Protein AF-A0A841EY76-F1 (afdb_monomer_lite)

Organism: NCBI:txid502909

Foldseek 3Di:
DAAQKACADPRPCPFWDDKDAQADPVRLVVVLVVDPQFFKKKAFQAWDFDPDPPGDIHHHGMITTGGDDGDIDGGNRIGMDGDDD

pLDDT: mean 82.1, std 9.55, range [52.56, 90.94]

Sequence (85 aa):
MKPNVAEFEGAPWDNHIISTYSTTVEAAKKYAEEHSNITFFFYCREHMTFEPEPHRTFDPGTAVFFSGKPWYGTAPQCDAYEKNK

Radius of gyration: 11.48 Å; chains: 1; bounding box: 28×24×25 Å

Structure (mmCIF, N/CA/C/O backbone):
data_AF-A0A841EY76-F1
#
_entry.id   AF-A0A841EY76-F1
#
loop_
_atom_site.group_PDB
_atom_site.id
_atom_site.type_symbol
_atom_site.label_atom_id
_atom_site.label_alt_id
_atom_site.label_comp_id
_atom_site.label_asym_id
_atom_site.label_entity_id
_atom_site.label_seq_id
_atom_site.pdbx_PDB_ins_code
_atom_site.Cartn_x
_atom_site.Cartn_y
_atom_site.Cartn_z
_atom_site.occupancy
_atom_site.B_iso_or_equiv
_atom_site.auth_seq_id
_atom_site.auth_comp_id
_atom_site.auth_asym_id
_atom_site.auth_atom_id
_atom_site.pdbx_PDB_model_num
ATOM 1 N N . MET A 1 1 ? -0.432 -5.903 10.139 1.00 79.62 1 MET A N 1
ATOM 2 C CA . MET A 1 1 ? 0.671 -5.059 9.637 1.00 79.62 1 MET A CA 1
ATOM 3 C C . MET A 1 1 ? 1.898 -5.935 9.501 1.00 79.62 1 MET A C 1
ATOM 5 O O . MET A 1 1 ? 2.203 -6.655 10.448 1.00 79.62 1 MET A O 1
ATOM 9 N N . LYS A 1 2 ? 2.568 -5.891 8.355 1.00 83.25 2 LYS A N 1
ATOM 10 C CA . LYS A 1 2 ? 3.860 -6.535 8.127 1.00 83.25 2 LYS A CA 1
ATOM 11 C C . LYS A 1 2 ? 4.873 -5.435 7.794 1.00 83.25 2 LYS A C 1
ATOM 13 O O . LYS A 1 2 ? 4.634 -4.699 6.839 1.00 83.25 2 LYS A O 1
ATOM 18 N N . PRO A 1 3 ? 5.935 -5.271 8.593 1.00 84.31 3 PRO A N 1
ATOM 19 C CA . PRO A 1 3 ? 6.907 -4.216 8.356 1.00 84.31 3 PRO A CA 1
ATOM 20 C C . PRO A 1 3 ? 7.843 -4.558 7.191 1.00 84.31 3 PRO A C 1
ATOM 22 O O . PRO A 1 3 ? 8.119 -5.738 6.965 1.00 84.31 3 PRO A O 1
ATOM 25 N N . ASN A 1 4 ? 8.376 -3.534 6.522 1.00 82.75 4 ASN A N 1
ATOM 26 C CA . ASN A 1 4 ? 9.428 -3.639 5.496 1.00 82.75 4 ASN A CA 1
ATOM 27 C C . ASN A 1 4 ? 9.069 -4.543 4.296 1.00 82.75 4 ASN A C 1
ATOM 29 O O . ASN A 1 4 ? 9.936 -5.215 3.725 1.00 82.75 4 ASN A O 1
ATOM 33 N N . VAL A 1 5 ? 7.788 -4.596 3.935 1.00 83.62 5 VAL A N 1
ATOM 34 C CA . VAL A 1 5 ? 7.292 -5.398 2.814 1.00 83.62 5 VAL A CA 1
ATOM 35 C C . VAL A 1 5 ? 6.273 -4.616 1.999 1.00 83.62 5 VAL A C 1
ATOM 37 O O . VAL A 1 5 ? 5.416 -3.917 2.544 1.00 83.62 5 VAL A O 1
ATOM 40 N N . ALA A 1 6 ? 6.347 -4.779 0.683 1.00 81.19 6 ALA A N 1
ATOM 41 C CA . ALA A 1 6 ? 5.392 -4.233 -0.270 1.00 81.19 6 ALA A CA 1
ATOM 42 C C . ALA A 1 6 ? 5.266 -5.154 -1.482 1.00 81.19 6 ALA A C 1
ATOM 44 O O . ALA A 1 6 ? 6.099 -6.041 -1.662 1.00 81.19 6 ALA A O 1
ATOM 45 N N . GLU A 1 7 ? 4.252 -4.939 -2.321 1.00 74.75 7 GLU A N 1
ATOM 46 C CA . GLU A 1 7 ? 4.237 -5.509 -3.672 1.00 74.75 7 GLU A CA 1
ATOM 47 C C . GLU A 1 7 ? 5.408 -4.948 -4.475 1.00 74.75 7 GLU A C 1
ATOM 49 O O . GLU A 1 7 ? 5.344 -3.858 -5.038 1.00 74.75 7 GLU A O 1
ATOM 54 N N . PHE A 1 8 ? 6.515 -5.694 -4.448 1.00 66.75 8 PHE A N 1
ATOM 55 C CA . PHE A 1 8 ? 7.806 -5.335 -5.018 1.00 66.75 8 PHE A CA 1
ATOM 56 C C . PHE A 1 8 ? 8.293 -6.417 -5.987 1.00 66.75 8 PHE A C 1
ATOM 58 O O . PHE A 1 8 ? 7.973 -7.588 -5.800 1.00 66.75 8 PHE A O 1
ATOM 65 N N . GLU A 1 9 ? 9.051 -6.000 -7.008 1.00 60.72 9 GLU A N 1
ATOM 66 C CA . GLU A 1 9 ? 9.796 -6.857 -7.948 1.00 60.72 9 GLU A CA 1
ATOM 67 C C . GLU A 1 9 ? 8.970 -7.981 -8.617 1.00 60.72 9 GLU A C 1
ATOM 69 O O . GLU A 1 9 ? 8.963 -9.135 -8.194 1.00 60.72 9 GLU A O 1
ATOM 74 N N . GLY A 1 10 ? 8.264 -7.647 -9.705 1.00 63.81 10 GLY A N 1
ATOM 75 C CA . GLY A 1 10 ? 7.500 -8.622 -10.499 1.00 63.81 10 GLY A CA 1
ATOM 76 C C . GLY A 1 10 ? 6.113 -8.971 -9.948 1.00 63.81 10 GLY A C 1
ATOM 77 O O . GLY A 1 10 ? 5.427 -9.815 -10.523 1.00 63.81 10 GLY A O 1
ATOM 78 N N . ALA A 1 11 ? 5.676 -8.314 -8.868 1.00 70.12 11 ALA A N 1
ATOM 79 C CA . ALA A 1 11 ? 4.303 -8.416 -8.386 1.00 70.12 11 ALA A CA 1
ATOM 80 C C . ALA A 1 11 ? 3.305 -7.989 -9.487 1.00 70.12 11 ALA A C 1
ATOM 82 O O . ALA A 1 11 ? 3.515 -6.956 -10.132 1.00 70.12 11 ALA A O 1
ATOM 83 N N . PRO A 1 12 ? 2.219 -8.748 -9.721 1.00 69.38 12 PRO A N 1
ATOM 84 C CA . PRO A 1 12 ? 1.191 -8.360 -10.676 1.00 69.38 12 PRO A CA 1
ATOM 85 C C . PRO A 1 12 ? 0.378 -7.190 -10.111 1.00 69.38 12 PRO A C 1
ATOM 87 O O . PRO A 1 12 ? -0.499 -7.364 -9.267 1.00 69.38 12 PRO A O 1
ATOM 90 N N . TRP A 1 13 ? 0.646 -5.985 -10.614 1.00 75.00 13 TRP A N 1
ATOM 91 C CA . TRP A 1 13 ? -0.087 -4.763 -10.258 1.00 75.00 13 TRP A CA 1
ATOM 92 C C . TRP A 1 13 ? -1.531 -4.738 -10.792 1.00 75.00 13 TRP A C 1
ATOM 94 O O . TRP A 1 13 ? -2.217 -3.736 -10.629 1.00 75.00 13 TRP A O 1
ATOM 104 N N . ASP A 1 14 ? -2.025 -5.825 -11.390 1.00 80.88 14 ASP A N 1
ATOM 105 C CA . ASP A 1 14 ? -3.411 -5.971 -11.863 1.00 80.88 14 ASP A CA 1
ATOM 106 C C . ASP A 1 14 ? -4.438 -5.789 -10.734 1.00 80.88 14 ASP A C 1
ATOM 108 O O . ASP A 1 14 ? -5.573 -5.375 -10.962 1.00 80.88 14 ASP A O 1
ATOM 112 N N . ASN A 1 15 ? -4.023 -6.073 -9.498 1.00 83.44 15 ASN A N 1
ATOM 113 C CA . ASN A 1 15 ? -4.836 -5.924 -8.297 1.00 83.44 15 ASN A CA 1
ATOM 114 C C . ASN A 1 15 ? -4.809 -4.504 -7.708 1.00 83.44 15 ASN A C 1
ATOM 116 O O . ASN A 1 15 ? -5.496 -4.252 -6.711 1.00 83.44 15 ASN A O 1
ATOM 120 N N . HIS A 1 16 ? -4.007 -3.596 -8.275 1.00 86.94 16 HIS A N 1
ATOM 121 C CA . HIS A 1 16 ? -3.892 -2.204 -7.844 1.00 86.94 16 HIS A CA 1
ATOM 122 C C . HIS A 1 16 ? -5.217 -1.475 -8.060 1.00 86.94 16 HIS A C 1
ATOM 124 O O . HIS A 1 16 ? -5.759 -1.454 -9.161 1.00 86.94 16 HIS A O 1
ATOM 130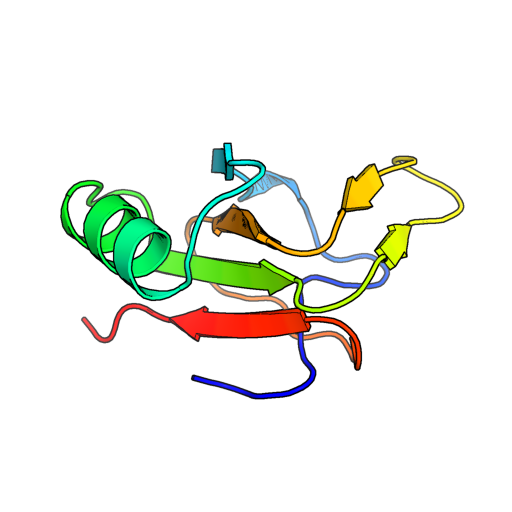 N N . ILE A 1 17 ? -5.736 -0.863 -6.997 1.00 88.31 17 ILE A N 1
ATOM 131 C CA . ILE A 1 17 ? -6.959 -0.060 -7.062 1.00 88.31 17 ILE A CA 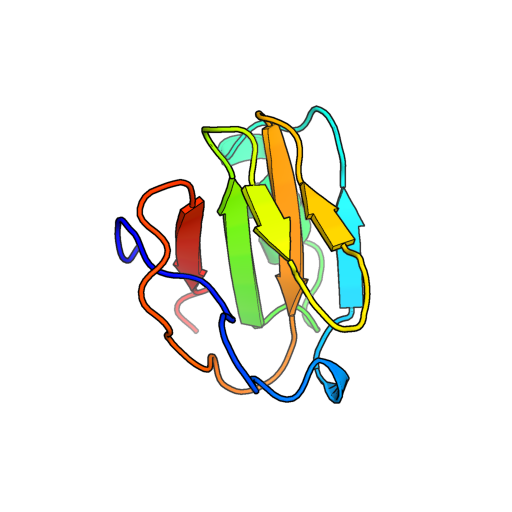1
ATOM 132 C C . ILE A 1 17 ? -6.595 1.410 -7.254 1.00 88.31 17 ILE A C 1
ATOM 134 O O . ILE A 1 17 ? -7.026 2.043 -8.215 1.00 88.31 17 ILE A O 1
ATOM 138 N N . ILE A 1 18 ? -5.849 1.976 -6.303 1.00 88.12 18 ILE A N 1
ATOM 139 C CA . ILE A 1 18 ? -5.532 3.406 -6.273 1.00 88.12 18 ILE A CA 1
ATOM 140 C C . ILE A 1 18 ? -4.318 3.674 -5.385 1.00 88.12 18 ILE A C 1
ATOM 142 O O . ILE A 1 18 ? -4.002 2.891 -4.492 1.00 88.12 18 ILE A O 1
ATOM 146 N N . SER A 1 19 ? -3.639 4.793 -5.625 1.00 87.44 19 SER A N 1
ATOM 147 C CA . SER A 1 19 ? -2.594 5.325 -4.749 1.00 87.44 19 SER A CA 1
ATOM 148 C C . SER A 1 19 ? -3.003 6.706 -4.249 1.00 87.44 19 SER A C 1
ATOM 150 O O . SER A 1 19 ? -3.417 7.550 -5.042 1.00 87.44 19 SER A O 1
ATOM 152 N N . THR A 1 20 ? -2.874 6.951 -2.950 1.00 87.50 20 THR A N 1
ATOM 153 C CA . THR A 1 20 ? -3.096 8.262 -2.332 1.00 87.50 20 THR A CA 1
ATOM 154 C C . THR A 1 20 ? -1.778 8.809 -1.814 1.00 87.50 20 THR A C 1
ATOM 156 O O . THR A 1 20 ? -1.099 8.142 -1.035 1.00 87.50 20 THR A O 1
ATOM 159 N N . TYR A 1 21 ? -1.445 10.029 -2.209 1.00 86.81 21 TYR A N 1
ATOM 160 C CA . TYR A 1 21 ? -0.224 10.723 -1.810 1.00 86.81 21 TYR A CA 1
ATOM 161 C C . TYR A 1 21 ? -0.482 11.600 -0.578 1.00 86.81 21 TYR A C 1
ATOM 163 O O . TYR A 1 21 ? -1.613 12.037 -0.363 1.00 86.81 21 TYR A O 1
ATOM 171 N N . SER A 1 22 ? 0.557 11.860 0.221 1.00 83.94 22 SER A N 1
ATOM 172 C CA . SER A 1 22 ? 0.487 12.722 1.416 1.00 83.94 22 SER A CA 1
ATOM 173 C C . SER A 1 22 ? -0.617 12.337 2.417 1.00 83.94 22 SER A C 1
ATOM 175 O O . SER A 1 22 ? -1.262 13.201 3.012 1.00 83.94 22 SER A O 1
ATOM 177 N N . THR A 1 23 ? -0.849 11.039 2.602 1.00 86.19 23 THR A N 1
ATOM 178 C CA . THR A 1 23 ? -1.798 10.499 3.580 1.00 86.19 23 THR A CA 1
ATOM 179 C C . THR A 1 23 ? -1.076 10.001 4.832 1.00 86.19 23 THR A C 1
ATOM 181 O O . THR A 1 23 ? 0.141 9.820 4.830 1.00 86.19 23 THR A O 1
ATOM 184 N N . THR A 1 24 ? -1.817 9.765 5.915 1.00 87.38 24 THR A N 1
ATOM 185 C CA . THR A 1 24 ? -1.300 9.052 7.094 1.00 87.38 24 THR A CA 1
ATOM 186 C C . THR A 1 24 ? -1.753 7.598 7.075 1.00 87.38 24 THR A C 1
ATOM 188 O O . THR A 1 24 ? -2.722 7.240 6.399 1.00 87.38 24 THR A O 1
ATOM 191 N N . VAL A 1 25 ? -1.084 6.740 7.848 1.00 86.44 25 VAL A N 1
ATOM 192 C CA . VAL A 1 25 ? -1.486 5.334 7.996 1.00 86.44 25 VAL A CA 1
ATOM 193 C C . VAL A 1 25 ? -2.933 5.233 8.488 1.00 86.44 25 VAL A C 1
ATOM 195 O O . V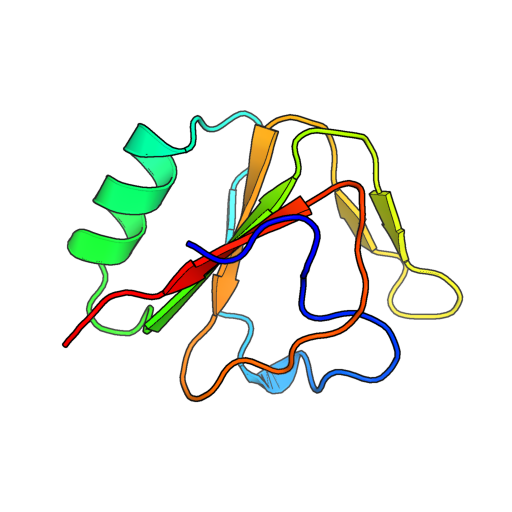AL A 1 25 ? -3.678 4.379 8.021 1.00 86.44 25 VAL A O 1
ATOM 198 N N . GLU A 1 26 ? -3.360 6.098 9.406 1.00 87.50 26 GLU A N 1
ATOM 199 C CA . GLU A 1 26 ? -4.719 6.111 9.960 1.00 87.50 26 GLU A CA 1
ATOM 200 C C . GLU A 1 26 ? -5.754 6.503 8.904 1.00 87.50 26 GLU A C 1
ATOM 202 O O . GLU A 1 26 ? -6.786 5.842 8.785 1.00 87.50 26 GLU A O 1
ATOM 207 N N . ALA A 1 27 ? -5.469 7.536 8.107 1.00 89.38 27 ALA A N 1
ATOM 208 C CA . ALA A 1 27 ? -6.333 7.938 7.002 1.00 89.38 27 ALA A CA 1
ATOM 209 C C . ALA A 1 27 ? -6.408 6.843 5.926 1.00 89.38 27 ALA A C 1
ATOM 211 O O . ALA A 1 27 ? -7.495 6.540 5.435 1.00 89.38 27 ALA A O 1
ATOM 212 N N . ALA A 1 28 ? -5.285 6.187 5.622 1.00 88.50 28 ALA A N 1
ATOM 213 C CA . ALA A 1 28 ? -5.250 5.058 4.701 1.00 88.50 28 ALA A CA 1
ATOM 214 C C . ALA A 1 28 ? -6.044 3.853 5.227 1.00 88.50 28 ALA A C 1
ATOM 216 O O . ALA A 1 28 ? -6.832 3.271 4.485 1.00 88.50 28 ALA A O 1
ATOM 217 N N . LYS A 1 29 ? -5.916 3.515 6.518 1.00 87.94 29 LYS A N 1
ATOM 218 C CA . LYS A 1 29 ? -6.735 2.472 7.160 1.00 87.94 29 LYS A CA 1
ATOM 219 C C . LYS A 1 29 ? -8.217 2.789 7.041 1.00 87.94 29 LYS A C 1
ATOM 221 O O . LYS A 1 29 ? -8.972 1.931 6.605 1.00 87.94 29 LYS A O 1
ATOM 226 N N . LYS A 1 30 ? -8.617 4.022 7.361 1.00 89.44 30 LYS A N 1
ATOM 227 C CA . LYS A 1 30 ? -10.013 4.452 7.258 1.00 89.44 30 LYS A CA 1
ATOM 228 C C . LYS A 1 30 ? -10.531 4.345 5.821 1.00 89.44 30 LYS A C 1
ATOM 230 O O . LYS A 1 30 ? -11.610 3.809 5.602 1.00 89.44 30 LYS A O 1
ATOM 235 N N . TYR A 1 31 ? -9.733 4.765 4.839 1.00 88.50 31 TYR A N 1
ATOM 236 C CA . TYR A 1 31 ? -10.080 4.625 3.424 1.00 88.50 31 TYR A CA 1
ATOM 237 C C . TYR A 1 31 ? -10.251 3.152 3.023 1.00 88.50 31 TYR A C 1
ATOM 239 O O . TYR A 1 31 ? -11.252 2.795 2.405 1.00 88.50 31 TYR A O 1
ATOM 247 N N . ALA A 1 32 ? -9.326 2.277 3.430 1.00 87.88 32 ALA A N 1
ATOM 248 C CA . ALA A 1 32 ? -9.428 0.834 3.211 1.00 87.88 32 ALA A CA 1
ATOM 249 C C . ALA A 1 32 ? -10.624 0.198 3.945 1.00 87.88 32 ALA A C 1
ATOM 251 O O . ALA A 1 32 ? -11.183 -0.798 3.486 1.00 87.88 32 ALA A O 1
ATOM 252 N N . GLU A 1 33 ? -11.039 0.741 5.089 1.00 86.62 33 GLU A N 1
ATOM 253 C CA . GLU A 1 33 ? -12.230 0.300 5.817 1.00 86.62 33 GLU A CA 1
ATOM 254 C C . GLU A 1 33 ? -13.519 0.672 5.080 1.00 86.62 33 GLU A C 1
ATOM 256 O O . GLU A 1 33 ? -14.365 -0.207 4.891 1.00 86.62 33 GLU A O 1
ATOM 261 N N . GLU A 1 34 ? -13.613 1.915 4.601 1.00 88.75 34 GLU A N 1
ATOM 262 C CA . GLU A 1 34 ? -14.739 2.453 3.822 1.00 88.75 34 GLU A CA 1
ATOM 263 C C . GLU A 1 34 ? -14.905 1.760 2.457 1.00 88.75 34 GLU A C 1
ATOM 265 O O . GLU A 1 34 ? -16.021 1.617 1.958 1.00 88.75 34 GLU A O 1
ATOM 270 N N . HIS A 1 35 ? -13.810 1.276 1.871 1.00 87.81 35 HIS A N 1
ATOM 271 C CA . HIS A 1 35 ? -13.791 0.632 0.560 1.00 87.81 35 HIS A CA 1
ATOM 272 C C . HIS A 1 35 ? -13.718 -0.893 0.700 1.00 87.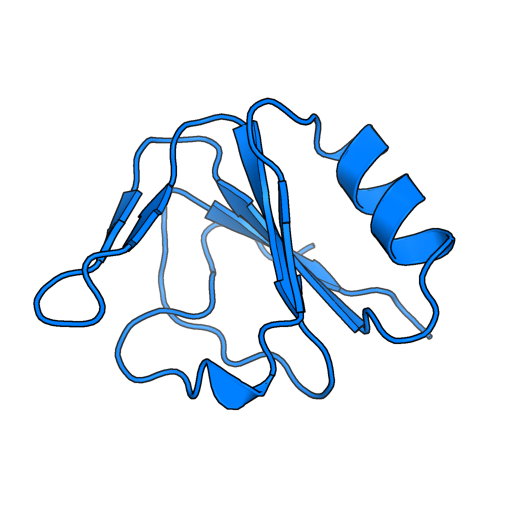81 35 HIS A C 1
ATOM 274 O O . HIS A 1 35 ? -12.673 -1.476 0.984 1.00 87.81 35 HIS A O 1
ATOM 280 N N . SER A 1 36 ? -14.841 -1.579 0.481 1.00 84.56 36 SER A N 1
ATOM 281 C CA . SER A 1 36 ? -14.932 -3.042 0.622 1.00 84.56 36 SER A CA 1
ATOM 282 C C . SER A 1 36 ? -14.141 -3.835 -0.427 1.00 84.56 36 SER A C 1
ATOM 284 O O . SER A 1 36 ? -13.868 -5.015 -0.214 1.00 84.56 36 SER A O 1
ATOM 286 N N . ASN A 1 37 ? -13.755 -3.205 -1.539 1.00 89.38 37 ASN A N 1
ATOM 287 C CA . ASN A 1 37 ? -12.897 -3.793 -2.570 1.00 89.38 37 ASN A CA 1
ATOM 288 C C . ASN A 1 37 ? -11.409 -3.802 -2.181 1.00 89.38 37 ASN A C 1
ATOM 290 O O . ASN A 1 37 ? -10.645 -4.570 -2.765 1.00 89.38 37 ASN A O 1
ATOM 294 N N . ILE A 1 38 ? -11.002 -2.986 -1.202 1.00 89.75 38 ILE A N 1
ATOM 295 C CA . ILE A 1 38 ? -9.632 -2.961 -0.696 1.00 89.75 38 ILE A CA 1
ATOM 296 C C . ILE A 1 38 ? -9.458 -4.081 0.327 1.00 89.75 38 ILE A C 1
ATOM 298 O O . 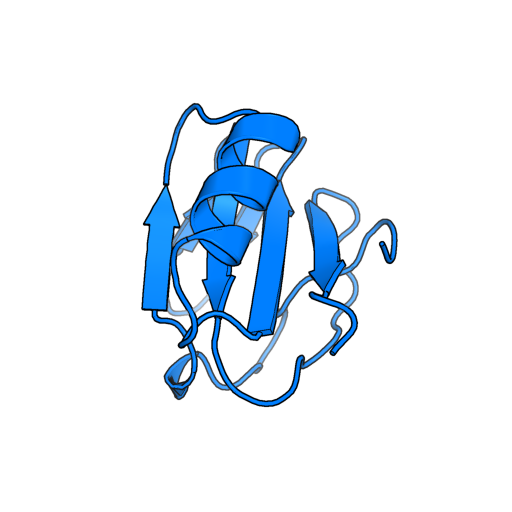ILE A 1 38 ? -10.112 -4.123 1.372 1.00 89.75 38 ILE A O 1
ATOM 302 N N . THR A 1 39 ? -8.530 -4.982 0.035 1.00 89.50 39 THR A N 1
ATOM 303 C CA . THR A 1 39 ? -8.162 -6.090 0.925 1.00 89.50 39 THR A CA 1
ATOM 304 C C . THR A 1 39 ? -6.878 -5.800 1.686 1.00 89.50 39 THR A C 1
ATOM 306 O O . THR A 1 39 ? -6.737 -6.211 2.837 1.00 89.50 39 THR A O 1
ATOM 309 N N . PHE A 1 40 ? -5.940 -5.086 1.070 1.00 89.06 40 PHE A N 1
ATOM 310 C CA . PHE A 1 40 ? -4.682 -4.690 1.692 1.00 89.06 40 PHE A CA 1
ATOM 311 C C . PHE A 1 40 ? -4.124 -3.435 1.023 1.00 89.06 40 PHE A C 1
ATOM 313 O O . PHE A 1 40 ? -4.535 -3.050 -0.071 1.00 89.06 40 PHE A O 1
ATOM 320 N N . PHE A 1 41 ? -3.197 -2.777 1.701 1.00 90.88 41 PHE A N 1
ATOM 321 C CA . PHE A 1 41 ? -2.505 -1.608 1.193 1.00 90.88 41 PHE A CA 1
ATOM 322 C C . PHE A 1 41 ? -1.076 -1.544 1.724 1.00 90.88 41 PHE A C 1
ATOM 324 O O . PHE A 1 41 ? -0.769 -2.087 2.786 1.00 90.88 41 PHE A O 1
ATOM 331 N N . PHE A 1 42 ? -0.203 -0.859 0.997 1.00 89.81 42 PHE A N 1
ATOM 332 C CA . PHE A 1 42 ? 1.158 -0.552 1.426 1.00 89.81 42 PHE A CA 1
ATOM 333 C C . PHE A 1 42 ? 1.257 0.925 1.752 1.00 89.81 42 PHE A C 1
ATOM 335 O O . PHE A 1 42 ? 0.686 1.753 1.050 1.00 89.81 42 PHE A O 1
ATOM 342 N N . TYR A 1 43 ? 1.973 1.255 2.814 1.00 90.81 43 TYR A N 1
ATOM 343 C CA . TYR A 1 43 ? 2.262 2.627 3.190 1.00 90.81 43 TYR A CA 1
ATOM 344 C C . TYR A 1 43 ? 3.763 2.854 3.129 1.00 90.81 43 TYR A C 1
ATOM 346 O O . TYR A 1 43 ? 4.521 2.181 3.828 1.00 90.81 43 TYR A O 1
ATOM 354 N N . CYS A 1 44 ? 4.188 3.810 2.315 1.00 89.50 44 CYS A N 1
ATOM 355 C CA . CYS A 1 44 ? 5.590 4.147 2.159 1.00 89.50 44 CYS A CA 1
ATOM 356 C C . CYS A 1 44 ? 5.982 5.251 3.135 1.00 89.50 44 CYS A C 1
ATOM 358 O O . CYS A 1 44 ? 5.425 6.350 3.137 1.00 89.50 44 CYS A O 1
ATOM 360 N N . ARG A 1 45 ? 6.932 4.922 4.012 1.00 88.31 45 ARG A N 1
ATOM 361 C CA . ARG A 1 45 ? 7.494 5.840 5.011 1.00 88.31 45 ARG A CA 1
ATOM 362 C C . ARG A 1 45 ? 8.667 6.625 4.443 1.00 88.31 45 ARG A C 1
ATOM 364 O O . ARG A 1 45 ? 8.908 7.745 4.872 1.00 88.31 45 ARG A O 1
ATOM 371 N N . GLU A 1 46 ? 9.372 6.029 3.489 1.00 85.50 46 GLU A N 1
ATOM 372 C CA . GLU A 1 46 ? 10.510 6.617 2.793 1.00 85.50 46 GLU A CA 1
ATOM 373 C C . GLU A 1 46 ? 10.252 6.645 1.283 1.00 85.50 46 GLU A C 1
ATOM 375 O O . GLU A 1 46 ? 9.344 5.977 0.784 1.00 85.50 46 GLU A O 1
ATOM 380 N N . HIS A 1 47 ? 11.045 7.442 0.566 1.00 83.50 47 HIS A N 1
ATOM 381 C CA . HIS A 1 47 ? 10.971 7.526 -0.887 1.00 83.50 47 HIS A CA 1
ATOM 382 C C . HIS A 1 47 ? 11.385 6.190 -1.512 1.00 83.50 47 HIS A C 1
ATOM 384 O O . HIS A 1 47 ? 12.440 5.642 -1.184 1.00 83.50 47 HIS A O 1
ATOM 390 N N . MET A 1 48 ? 10.560 5.676 -2.416 1.00 78.81 48 MET A N 1
ATOM 391 C CA . MET A 1 48 ? 10.771 4.396 -3.077 1.00 78.81 48 MET A CA 1
ATOM 392 C C . MET A 1 48 ? 10.554 4.544 -4.578 1.00 78.81 48 MET A C 1
ATOM 394 O O . MET A 1 48 ? 9.499 4.991 -5.019 1.00 78.81 48 MET A O 1
ATOM 398 N N . THR A 1 49 ? 11.541 4.135 -5.366 1.00 76.00 49 THR A N 1
ATOM 399 C CA . THR A 1 49 ? 11.467 4.093 -6.828 1.00 76.00 49 THR A CA 1
ATOM 400 C C . THR A 1 49 ? 11.429 2.649 -7.304 1.00 76.00 49 THR A C 1
ATOM 402 O O . THR A 1 49 ? 12.204 1.805 -6.858 1.00 76.00 49 THR A O 1
ATOM 405 N N . PHE A 1 50 ? 10.510 2.362 -8.218 1.00 69.31 50 PHE A N 1
ATOM 406 C CA . PHE A 1 50 ? 10.467 1.111 -8.961 1.00 69.31 50 PHE A CA 1
ATOM 407 C C . PHE A 1 50 ? 11.170 1.304 -10.305 1.00 69.31 50 PHE A C 1
ATOM 409 O O . PHE A 1 50 ? 10.743 2.130 -11.107 1.00 69.31 50 PHE A O 1
ATOM 416 N N . GLU A 1 51 ? 12.215 0.522 -10.558 1.00 62.78 51 GLU A N 1
ATOM 417 C CA . GLU A 1 51 ? 12.862 0.371 -11.865 1.00 62.78 51 GLU A CA 1
ATOM 418 C C . GLU A 1 51 ? 12.922 -1.131 -12.215 1.00 62.78 51 GLU A C 1
ATOM 420 O O . GLU A 1 51 ? 13.060 -1.949 -11.300 1.00 62.78 51 GLU A O 1
ATOM 425 N N . PRO A 1 52 ? 12.821 -1.536 -13.498 1.00 52.75 52 PRO A N 1
ATOM 426 C CA . PRO A 1 52 ? 12.817 -0.684 -14.688 1.00 52.75 52 PRO A CA 1
ATOM 427 C C . PRO A 1 52 ? 11.422 -0.343 -15.238 1.00 52.75 52 PRO A C 1
ATOM 429 O O . PRO A 1 52 ? 11.307 0.660 -15.922 1.00 52.75 52 PRO A O 1
ATOM 432 N N . GLU A 1 53 ? 10.358 -1.101 -14.948 1.00 55.50 53 GLU A N 1
ATOM 433 C CA . GLU A 1 53 ? 8.984 -0.727 -15.320 1.00 55.50 53 GLU A CA 1
ATOM 434 C C . GLU A 1 53 ? 7.918 -1.423 -14.452 1.00 55.50 53 GLU A C 1
ATOM 436 O O . GLU A 1 53 ? 8.108 -2.573 -14.050 1.00 55.50 53 GLU A O 1
ATOM 441 N N . PRO A 1 54 ? 6.763 -0.768 -14.218 1.00 56.84 54 PRO A N 1
ATOM 442 C CA . PRO A 1 54 ? 6.505 0.647 -14.484 1.00 56.84 54 PRO A CA 1
ATOM 443 C C . PRO A 1 54 ? 7.306 1.529 -13.516 1.00 56.84 54 PRO A C 1
ATOM 445 O O . PRO A 1 54 ? 7.355 1.235 -12.322 1.00 56.84 54 PRO A O 1
ATOM 448 N N . HIS A 1 55 ? 7.895 2.618 -14.029 1.00 64.25 55 HIS A N 1
ATOM 449 C CA . HIS A 1 55 ? 8.547 3.652 -13.222 1.00 64.25 55 HIS A CA 1
ATOM 450 C C . HIS A 1 55 ? 7.521 4.272 -12.270 1.00 64.25 55 HIS A C 1
ATOM 452 O O . HIS A 1 55 ? 6.808 5.216 -12.618 1.00 64.25 55 HIS A O 1
ATOM 458 N N . ARG A 1 56 ? 7.381 3.687 -11.083 1.00 72.00 56 ARG A N 1
ATOM 459 C CA . ARG A 1 56 ? 6.501 4.181 -10.030 1.00 72.00 56 ARG A CA 1
ATOM 460 C C . ARG A 1 56 ? 7.369 4.700 -8.910 1.00 72.00 56 ARG A C 1
ATOM 462 O O . ARG A 1 56 ? 8.164 3.969 -8.327 1.00 72.00 56 ARG A O 1
ATOM 469 N N . THR A 1 57 ? 7.181 5.972 -8.620 1.00 79.19 57 THR A N 1
ATOM 470 C CA . THR A 1 57 ? 7.829 6.632 -7.503 1.00 79.19 57 THR A CA 1
ATOM 471 C C . THR A 1 57 ? 6.789 6.841 -6.418 1.00 79.19 57 THR A C 1
ATOM 473 O O . THR A 1 57 ? 5.699 7.357 -6.678 1.00 79.19 57 THR A O 1
ATOM 476 N N . PHE A 1 58 ? 7.112 6.400 -5.212 1.00 84.00 58 PHE A N 1
ATOM 477 C CA . PHE A 1 58 ? 6.289 6.551 -4.028 1.00 84.00 58 PHE A CA 1
ATOM 478 C C . PHE A 1 58 ? 7.028 7.444 -3.053 1.00 84.00 58 PHE A C 1
ATOM 480 O O . PHE A 1 58 ? 8.093 7.090 -2.554 1.00 84.00 58 PHE A O 1
ATOM 487 N N . ASP A 1 59 ? 6.457 8.610 -2.792 1.00 87.06 59 ASP A N 1
ATOM 488 C CA . ASP A 1 59 ? 6.997 9.523 -1.800 1.00 87.06 59 ASP A CA 1
ATOM 489 C C . ASP A 1 59 ? 6.600 9.096 -0.381 1.00 87.06 59 ASP A C 1
ATOM 491 O O . ASP A 1 59 ? 5.587 8.403 -0.200 1.00 87.06 59 ASP A O 1
ATOM 495 N N . PRO A 1 60 ? 7.353 9.538 0.641 1.00 87.62 60 PRO A N 1
ATOM 496 C CA . PRO A 1 60 ? 6.942 9.410 2.033 1.00 87.62 60 PRO A CA 1
ATOM 497 C C . PRO A 1 60 ? 5.500 9.892 2.241 1.00 87.62 60 PRO A C 1
ATOM 499 O O . PRO A 1 60 ? 5.128 10.987 1.817 1.00 87.62 60 PRO A O 1
ATOM 502 N N . GLY A 1 61 ? 4.678 9.077 2.900 1.00 87.94 61 GLY A N 1
ATOM 503 C CA . GLY A 1 61 ? 3.252 9.359 3.082 1.00 87.94 61 GLY A CA 1
ATOM 504 C C . GLY A 1 61 ? 2.369 8.895 1.925 1.00 87.94 61 GLY A C 1
ATOM 505 O O . GLY A 1 61 ? 1.194 9.251 1.872 1.00 87.94 61 GLY A O 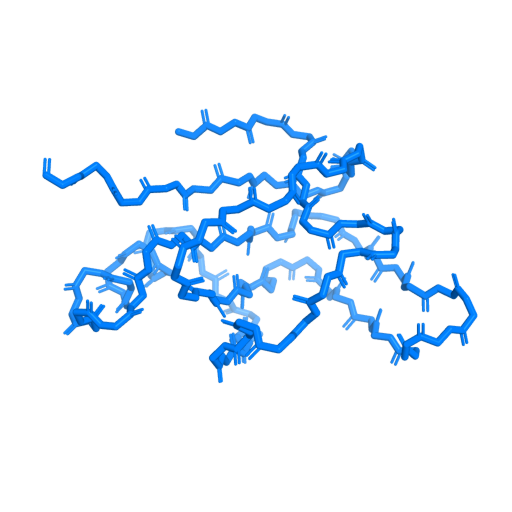1
ATOM 506 N N . THR A 1 62 ? 2.893 8.107 0.987 1.00 89.88 62 THR A N 1
ATOM 507 C CA . THR A 1 62 ? 2.064 7.487 -0.052 1.00 89.88 62 THR A CA 1
ATOM 508 C C . THR A 1 62 ? 1.484 6.167 0.442 1.00 89.88 62 THR A C 1
ATOM 510 O O . THR A 1 62 ? 2.220 5.297 0.906 1.00 89.88 62 THR A O 1
ATOM 513 N N . ALA A 1 63 ? 0.169 5.997 0.312 1.00 90.69 63 ALA A N 1
ATOM 514 C CA . ALA A 1 63 ? -0.508 4.721 0.509 1.00 90.69 63 ALA A CA 1
ATOM 515 C C . ALA A 1 63 ? -0.989 4.161 -0.828 1.00 90.69 63 ALA A C 1
ATOM 517 O O . ALA A 1 63 ? -1.566 4.878 -1.643 1.00 90.69 63 ALA A O 1
ATOM 518 N N . VAL A 1 64 ? -0.763 2.876 -1.049 1.00 89.06 64 VAL A N 1
ATOM 519 C CA . VAL A 1 64 ? -1.069 2.177 -2.294 1.00 89.06 64 VAL A CA 1
ATOM 520 C C . VAL A 1 64 ? -2.013 1.033 -1.966 1.00 89.06 64 VAL A C 1
ATOM 522 O O . VAL A 1 64 ? -1.659 0.150 -1.192 1.00 89.06 64 VAL A O 1
ATOM 525 N N . PHE A 1 65 ? -3.218 1.059 -2.521 1.00 90.94 65 PHE A N 1
ATOM 526 C CA . PHE A 1 65 ? -4.303 0.143 -2.185 1.00 90.94 65 PHE A CA 1
ATOM 527 C C . PHE A 1 65 ? -4.489 -0.929 -3.248 1.00 90.94 65 PHE A C 1
ATOM 529 O O . PHE A 1 65 ? -4.436 -0.650 -4.449 1.00 90.94 65 PHE A O 1
ATOM 536 N N . PHE A 1 66 ? -4.781 -2.141 -2.789 1.00 89.38 66 PHE A N 1
ATOM 537 C CA . PHE A 1 66 ? -4.899 -3.323 -3.627 1.00 89.38 66 PHE A CA 1
ATOM 538 C C . PHE A 1 66 ? -6.076 -4.202 -3.202 1.00 89.38 66 PHE A C 1
ATOM 540 O O . PHE A 1 66 ? -6.563 -4.160 -2.064 1.00 89.38 66 PHE A O 1
ATOM 547 N N . SER A 1 67 ? -6.519 -5.019 -4.150 1.00 89.69 67 SER A N 1
ATOM 548 C CA . SER A 1 67 ? -7.543 -6.046 -3.975 1.00 89.69 67 SER A CA 1
ATOM 549 C C . SER A 1 67 ? -6.951 -7.459 -4.024 1.00 89.69 67 SER A C 1
ATOM 551 O O . SER A 1 67 ? -5.821 -7.677 -4.446 1.00 89.69 67 SER A O 1
ATOM 553 N N . GLY A 1 68 ? -7.713 -8.458 -3.586 1.00 85.38 68 GLY A N 1
ATOM 554 C CA . GLY A 1 68 ? -7.301 -9.857 -3.678 1.00 85.38 68 GLY A CA 1
ATOM 555 C C . GLY A 1 68 ? -6.242 -10.270 -2.651 1.00 85.38 68 GLY A C 1
ATOM 556 O O . GLY A 1 68 ? -6.440 -10.113 -1.444 1.00 85.38 68 GLY A O 1
ATOM 557 N N . LYS A 1 69 ? -5.163 -10.905 -3.124 1.00 83.12 69 LYS A N 1
ATOM 558 C CA . LYS A 1 69 ? -4.107 -11.477 -2.275 1.00 83.12 69 LYS A CA 1
ATOM 559 C C . LYS A 1 69 ? -2.799 -10.700 -2.439 1.00 83.12 69 LYS A C 1
ATOM 561 O O . LYS A 1 69 ? -2.379 -10.533 -3.580 1.00 83.12 69 LYS A O 1
ATOM 566 N N . PRO A 1 70 ? -2.148 -10.310 -1.331 1.00 79.94 70 PRO A N 1
ATOM 567 C CA . PRO A 1 70 ? -0.892 -9.578 -1.378 1.00 79.94 70 PRO A CA 1
ATOM 568 C C . PRO A 1 70 ? 0.252 -10.441 -1.888 1.00 79.94 70 PRO A C 1
ATOM 570 O O . PRO A 1 70 ? 0.409 -11.596 -1.475 1.00 79.94 70 PRO A O 1
ATOM 573 N N . TRP A 1 71 ? 1.094 -9.845 -2.724 1.00 82.38 71 TRP A N 1
ATOM 574 C CA . TRP A 1 71 ? 2.405 -10.384 -3.065 1.00 82.38 71 TRP A CA 1
ATOM 575 C C . TRP A 1 71 ? 3.487 -9.668 -2.252 1.00 82.38 71 TRP A C 1
ATOM 577 O O . TRP A 1 71 ? 3.848 -8.533 -2.532 1.00 82.38 71 TRP A O 1
ATOM 587 N N . TYR A 1 72 ? 4.027 -10.305 -1.213 1.00 81.50 72 TYR A N 1
ATOM 588 C CA . TYR A 1 72 ? 5.064 -9.657 -0.402 1.00 81.50 72 TYR A CA 1
ATOM 589 C C . TYR A 1 72 ? 6.437 -9.801 -1.045 1.00 81.50 72 TYR A C 1
ATOM 591 O O . TYR A 1 72 ? 7.010 -10.890 -1.063 1.00 81.50 72 TYR A O 1
ATOM 599 N N . GLY A 1 73 ? 6.975 -8.683 -1.510 1.00 80.19 73 GLY A N 1
ATOM 600 C CA . GLY A 1 73 ? 8.397 -8.498 -1.748 1.00 80.19 73 GLY A CA 1
ATOM 601 C C . GLY A 1 73 ? 9.066 -7.764 -0.584 1.00 80.19 73 GLY A C 1
ATOM 602 O O . GLY A 1 73 ? 8.410 -7.208 0.304 1.00 80.19 73 GLY A O 1
ATOM 603 N N . THR A 1 74 ? 10.396 -7.768 -0.589 1.00 81.81 74 THR A N 1
ATOM 604 C CA . THR A 1 74 ? 11.209 -7.036 0.388 1.00 81.81 74 THR A CA 1
ATOM 605 C C . THR A 1 74 ? 11.233 -5.558 0.012 1.00 81.81 74 THR A C 1
ATOM 607 O O . THR A 1 74 ? 11.789 -5.201 -1.021 1.00 81.81 74 THR A O 1
ATOM 610 N N . ALA A 1 75 ? 10.657 -4.699 0.854 1.00 81.94 75 ALA A N 1
ATOM 611 C CA . ALA A 1 75 ? 10.627 -3.253 0.639 1.00 81.94 75 ALA A CA 1
ATOM 612 C C . ALA A 1 75 ? 10.868 -2.522 1.969 1.00 81.94 75 ALA A C 1
ATOM 614 O O . ALA A 1 75 ? 9.911 -2.189 2.667 1.00 81.94 75 ALA A O 1
ATOM 615 N N . PRO A 1 76 ? 12.131 -2.267 2.358 1.00 84.38 76 PRO A N 1
ATOM 616 C CA . PRO A 1 76 ? 12.471 -1.618 3.631 1.00 84.38 76 PRO A CA 1
ATOM 617 C C . PRO A 1 76 ? 11.778 -0.264 3.854 1.00 84.38 76 PRO A C 1
ATOM 619 O O . PRO A 1 76 ? 11.506 0.132 4.990 1.00 84.38 76 PRO A O 1
ATOM 622 N N . GLN A 1 77 ? 11.459 0.428 2.762 1.00 88.00 77 GLN A N 1
ATOM 623 C CA . GLN A 1 77 ? 10.855 1.756 2.760 1.00 88.00 77 GLN A CA 1
ATOM 624 C C . GLN A 1 77 ? 9.352 1.751 3.085 1.00 88.00 77 GLN A C 1
ATOM 626 O O . GLN A 1 77 ? 8.813 2.791 3.481 1.00 88.00 77 GLN A O 1
ATOM 631 N N . CYS A 1 78 ? 8.661 0.616 2.932 1.00 87.62 78 CYS A N 1
ATOM 632 C CA . CYS A 1 78 ? 7.203 0.549 3.028 1.00 87.62 78 CYS A CA 1
ATOM 633 C C . CYS A 1 78 ? 6.732 -0.575 3.966 1.00 87.62 78 CYS A C 1
ATOM 635 O O . CYS A 1 78 ? 7.368 -1.615 4.119 1.00 87.62 78 CYS A O 1
ATOM 637 N N . ASP A 1 79 ? 5.584 -0.355 4.601 1.00 89.56 79 ASP A N 1
ATOM 638 C CA . ASP A 1 79 ? 4.931 -1.318 5.483 1.00 89.56 79 ASP A CA 1
ATOM 639 C C . ASP A 1 79 ? 3.598 -1.764 4.872 1.00 89.56 79 ASP A C 1
ATOM 641 O O . ASP A 1 79 ? 2.822 -0.943 4.376 1.00 89.56 79 ASP A O 1
ATOM 645 N N . ALA A 1 80 ? 3.291 -3.058 4.955 1.00 89.06 80 ALA A N 1
ATOM 646 C CA . ALA A 1 80 ? 2.028 -3.614 4.489 1.00 89.06 80 ALA A CA 1
ATOM 647 C C . ALA A 1 80 ? 0.971 -3.665 5.587 1.00 89.06 80 ALA A C 1
ATOM 649 O O . ALA A 1 80 ? 1.216 -4.071 6.730 1.00 89.06 80 ALA A O 1
ATOM 650 N N . TYR A 1 81 ? -0.255 -3.350 5.204 1.00 89.44 81 TYR A N 1
ATOM 651 C CA . TYR A 1 81 ? -1.433 -3.387 6.046 1.00 89.44 81 TYR A CA 1
ATOM 652 C C . TYR A 1 81 ? -2.517 -4.184 5.343 1.00 89.44 81 TYR A C 1
ATOM 654 O O . TYR A 1 81 ? -3.034 -3.797 4.303 1.00 89.44 81 TYR A O 1
ATOM 662 N N . GLU A 1 82 ? -2.883 -5.305 5.940 1.00 88.88 82 GLU A N 1
ATOM 663 C CA . GLU A 1 82 ? -4.003 -6.112 5.481 1.00 88.88 82 GLU A CA 1
ATOM 664 C C . GLU A 1 82 ? -5.220 -5.824 6.335 1.00 88.88 82 GLU A C 1
ATOM 666 O O . GLU A 1 82 ? -5.122 -5.687 7.561 1.00 88.88 82 GLU A O 1
ATOM 671 N N . LYS A 1 83 ? -6.371 -5.766 5.676 1.00 82.12 83 LYS A N 1
ATOM 672 C CA . LYS A 1 83 ? -7.656 -5.764 6.348 1.00 82.12 83 LYS A CA 1
ATOM 673 C C . LYS A 1 83 ? -7.907 -7.196 6.815 1.00 82.12 83 LYS A C 1
ATOM 675 O O . LYS A 1 83 ? -8.099 -8.096 5.999 1.00 82.12 83 LYS A O 1
ATOM 680 N N . ASN A 1 84 ? -7.869 -7.419 8.126 1.00 65.56 84 ASN A N 1
ATOM 681 C CA . ASN A 1 84 ? -8.371 -8.673 8.677 1.00 65.56 84 ASN A CA 1
ATOM 682 C C . ASN A 1 84 ? -9.873 -8.728 8.366 1.00 65.56 84 ASN A C 1
ATOM 684 O O . ASN A 1 84 ? -10.596 -7.789 8.700 1.00 65.56 84 ASN A O 1
ATOM 688 N N . LYS A 1 85 ? -10.299 -9.774 7.654 1.00 52.56 85 LYS A N 1
ATOM 689 C CA . LYS A 1 85 ? -11.718 -10.050 7.408 1.00 52.56 85 LYS A CA 1
ATOM 690 C C . LYS A 1 85 ? -12.460 -10.334 8.706 1.00 52.56 85 LYS A C 1
ATOM 692 O O . LYS A 1 85 ? -11.841 -10.948 9.604 1.00 52.56 85 LYS A O 1
#

Secondary structure (DSSP, 8-state):
-BTTEES-SS--GGGEEEEESS--HHHHHHHHHH-TT--EEEEESS-EEE-SSS-EEE-TTEEEEE-SS---EE-TTEEEEE---